Protein AF-A0A382G3J7-F1 (afdb_monomer_lite)

Radius of gyration: 23.59 Å; chains: 1; bounding box: 45×47×60 Å

InterPro domains:
  IPR030802 ABC transporter permease MalE [PF02405] (43-108)
  IPR030802 ABC transporter permease MalE [PTHR30188] (13-108)

Structure (mmCIF, N/CA/C/O backbone):
data_AF-A0A382G3J7-F1
#
_entry.id   AF-A0A382G3J7-F1
#
loop_
_atom_site.group_PDB
_atom_site.id
_atom_site.type_symbol
_atom_site.label_atom_id
_atom_site.label_alt_id
_atom_site.label_comp_id
_atom_site.label_asym_id
_atom_site.label_entity_id
_atom_site.label_seq_id
_atom_site.pdbx_PDB_ins_code
_atom_site.Cartn_x
_atom_site.Cartn_y
_atom_site.Cartn_z
_atom_site.occupancy
_atom_site.B_iso_or_equiv
_atom_site.auth_seq_id
_atom_site.auth_comp_id
_atom_site.auth_asym_id
_atom_site.auth_atom_id
_atom_site.pdbx_PDB_model_num
ATOM 1 N N . MET A 1 1 ? -29.041 -37.865 0.113 1.00 56.72 1 MET A N 1
ATOM 2 C CA . MET A 1 1 ? -29.220 -37.157 -1.175 1.00 56.72 1 MET A CA 1
ATOM 3 C C . MET A 1 1 ? -29.685 -35.705 -1.005 1.00 56.72 1 MET A C 1
ATOM 5 O O . MET A 1 1 ? -29.016 -34.830 -1.528 1.00 56.72 1 MET A O 1
ATOM 9 N N . LEU A 1 2 ? -30.725 -35.410 -0.206 1.00 63.09 2 LEU A N 1
ATOM 10 C CA . LEU A 1 2 ? -31.238 -34.037 0.017 1.00 63.09 2 LEU A CA 1
ATOM 11 C C . LEU A 1 2 ? -30.227 -33.025 0.609 1.00 63.09 2 LEU A C 1
ATOM 13 O O . LEU A 1 2 ? -30.251 -31.859 0.236 1.00 63.09 2 LEU A O 1
ATOM 17 N N . ARG A 1 3 ? -29.288 -33.452 1.470 1.00 61.84 3 ARG A N 1
ATOM 18 C CA . ARG A 1 3 ? -28.243 -32.562 2.028 1.00 61.84 3 ARG A CA 1
ATOM 19 C C . ARG A 1 3 ? -27.275 -31.989 0.983 1.00 61.84 3 ARG A C 1
ATOM 21 O O . ARG A 1 3 ? -26.730 -30.920 1.217 1.00 61.84 3 ARG A O 1
ATOM 28 N N . LEU A 1 4 ? -27.070 -32.679 -0.142 1.00 69.06 4 LEU A N 1
ATOM 29 C CA . LEU A 1 4 ? -26.159 -32.227 -1.200 1.00 69.06 4 LEU A CA 1
ATOM 30 C C . LEU A 1 4 ? -26.785 -31.104 -2.045 1.00 69.06 4 LEU A C 1
ATOM 32 O O . LEU A 1 4 ? -26.078 -30.229 -2.526 1.00 69.06 4 LEU A O 1
ATOM 36 N N . ILE A 1 5 ? -28.118 -31.103 -2.165 1.00 77.50 5 ILE A N 1
ATOM 37 C CA . ILE A 1 5 ? -28.893 -30.099 -2.910 1.00 77.50 5 ILE A CA 1
ATOM 38 C C . ILE A 1 5 ? -29.009 -28.779 -2.134 1.00 77.50 5 ILE A C 1
ATOM 40 O O . ILE A 1 5 ? -28.913 -27.712 -2.729 1.00 77.50 5 ILE A O 1
ATOM 44 N N . PHE A 1 6 ? -29.169 -28.834 -0.806 1.00 79.62 6 PHE A N 1
ATOM 45 C CA . PHE A 1 6 ? -29.288 -27.630 0.034 1.00 79.62 6 PHE A CA 1
ATOM 46 C C . PHE A 1 6 ? -27.945 -27.071 0.534 1.00 79.62 6 PHE A C 1
ATOM 48 O O . PHE A 1 6 ? -27.910 -26.003 1.143 1.00 79.62 6 PHE A O 1
ATOM 55 N N . TYR A 1 7 ? -26.830 -27.755 0.259 1.00 81.62 7 TYR A N 1
ATOM 56 C CA . TYR A 1 7 ? -25.485 -27.306 0.625 1.00 81.62 7 TYR A CA 1
ATOM 57 C C . TYR A 1 7 ? -25.128 -25.890 0.121 1.00 81.62 7 TYR A C 1
ATOM 59 O O . TYR A 1 7 ? -24.737 -25.073 0.956 1.00 81.62 7 TYR A O 1
ATOM 67 N N . PRO A 1 8 ? -25.310 -25.528 -1.171 1.00 85.19 8 PRO A N 1
ATOM 68 C CA . PRO A 1 8 ? -24.997 -24.174 -1.642 1.00 85.19 8 PRO A CA 1
ATOM 69 C C . PRO A 1 8 ? -25.858 -23.100 -0.964 1.00 85.19 8 PRO A C 1
ATOM 71 O O . PRO A 1 8 ? -25.392 -21.989 -0.729 1.00 85.19 8 PRO A O 1
ATOM 74 N N . PHE A 1 9 ? -27.094 -23.444 -0.592 1.00 86.50 9 PHE A N 1
ATOM 75 C CA . PHE A 1 9 ? -28.012 -22.524 0.073 1.00 86.50 9 PHE A CA 1
ATOM 76 C C . PHE A 1 9 ? -27.562 -22.210 1.506 1.00 86.50 9 PHE A C 1
ATOM 78 O O . PHE A 1 9 ? -27.556 -21.054 1.919 1.00 86.50 9 PHE A O 1
ATOM 85 N N . ASN A 1 10 ? -27.098 -23.221 2.245 1.00 87.44 10 ASN A N 1
ATOM 86 C CA . ASN A 1 10 ? -26.564 -23.023 3.593 1.00 87.44 10 ASN A CA 1
ATOM 87 C C . ASN A 1 10 ? -25.230 -22.262 3.589 1.00 87.44 10 ASN A C 1
ATOM 89 O O . ASN A 1 10 ? -24.986 -21.467 4.492 1.00 87.44 10 ASN A O 1
ATOM 93 N N . VAL A 1 11 ? -24.388 -22.463 2.569 1.00 89.69 11 VAL A N 1
ATOM 94 C CA . VAL A 1 11 ? -23.153 -21.680 2.388 1.00 89.69 11 VAL A CA 1
ATOM 95 C C . VAL A 1 11 ? -23.477 -20.209 2.122 1.00 89.69 11 VAL A C 1
ATOM 97 O O . VAL A 1 11 ? -22.853 -19.333 2.716 1.00 89.69 11 VAL A O 1
ATOM 100 N N . LEU A 1 12 ? -24.487 -19.929 1.292 1.00 91.94 12 LEU A N 1
ATOM 101 C CA . LEU A 1 12 ? -24.941 -18.565 1.018 1.00 91.94 12 LEU A CA 1
ATOM 102 C C . LEU A 1 12 ? -25.459 -17.873 2.287 1.00 91.94 12 LEU A C 1
ATOM 104 O O . LEU A 1 12 ? -25.065 -16.747 2.578 1.00 91.94 12 LEU A O 1
ATOM 108 N N . ILE A 1 13 ? -26.309 -18.556 3.059 1.00 92.50 13 ILE A N 1
ATOM 109 C CA . ILE A 1 13 ? -26.842 -18.023 4.321 1.00 92.50 13 ILE A CA 1
ATOM 110 C C . ILE A 1 13 ? -25.702 -17.768 5.315 1.00 92.50 13 ILE A C 1
ATOM 112 O O . ILE A 1 13 ? -25.641 -16.690 5.899 1.00 92.50 13 ILE A O 1
ATOM 116 N N . GLY A 1 14 ? -24.758 -18.704 5.453 1.00 92.88 14 GLY A N 1
ATOM 117 C CA . GLY A 1 14 ? -23.595 -18.531 6.327 1.00 92.88 14 GLY A CA 1
ATOM 118 C C . GLY A 1 14 ? -22.684 -17.372 5.907 1.00 92.88 14 GLY A C 1
ATOM 119 O O . GLY A 1 14 ? -22.171 -16.654 6.766 1.00 92.88 14 GLY A O 1
ATOM 120 N N . ALA A 1 15 ? -22.514 -17.139 4.602 1.00 92.62 15 ALA A N 1
ATOM 121 C CA . ALA A 1 15 ? -21.772 -15.989 4.088 1.00 92.62 15 ALA A CA 1
ATOM 122 C C . ALA A 1 15 ? -22.479 -14.665 4.423 1.00 92.62 15 ALA A C 1
ATOM 124 O O . ALA A 1 15 ? -21.838 -13.741 4.923 1.00 92.62 15 ALA A O 1
ATOM 125 N N . LEU A 1 16 ? -23.800 -14.589 4.220 1.00 95.06 16 LEU A N 1
ATOM 126 C CA . LEU A 1 16 ? -24.605 -13.416 4.578 1.00 95.06 16 LEU A CA 1
ATOM 127 C C . LEU A 1 16 ? -24.581 -13.139 6.086 1.00 95.06 16 LEU A C 1
ATOM 129 O O . LEU A 1 16 ? -24.438 -11.991 6.498 1.00 95.06 16 LEU A O 1
ATOM 133 N N . GLU A 1 17 ? -24.650 -14.179 6.914 1.00 95.88 17 GLU A N 1
ATOM 134 C CA . GLU A 1 17 ? -24.530 -14.063 8.369 1.00 95.88 17 GLU A CA 1
ATOM 135 C C . GLU A 1 17 ? -23.131 -13.579 8.791 1.00 95.88 17 GLU A C 1
ATOM 137 O O . GLU A 1 17 ? -22.994 -12.755 9.695 1.00 95.88 17 GLU A O 1
ATOM 142 N N . GLY A 1 18 ? -22.079 -14.043 8.108 1.00 94.44 18 GLY A N 1
ATOM 143 C CA . GLY A 1 18 ? -20.712 -13.555 8.294 1.00 94.44 18 GLY A CA 1
ATOM 144 C C . GLY A 1 18 ? -20.576 -12.061 8.000 1.00 94.44 18 GLY A C 1
ATOM 145 O O . GLY A 1 18 ? -20.012 -11.328 8.813 1.00 94.44 18 GLY A O 1
ATOM 146 N N . VAL A 1 19 ? -21.148 -11.601 6.885 1.00 96.19 19 VAL A N 1
ATOM 147 C CA . VAL A 1 19 ? -21.192 -10.173 6.535 1.00 96.19 19 VAL A CA 1
ATOM 148 C C . VAL A 1 19 ? -21.995 -9.384 7.572 1.00 96.19 19 VAL A C 1
ATOM 150 O O . VAL A 1 19 ? -21.538 -8.333 8.013 1.00 96.19 19 VAL A O 1
ATOM 153 N N . GLY A 1 20 ? -23.139 -9.907 8.025 1.00 96.00 20 GLY A N 1
ATOM 154 C CA . GLY A 1 20 ? -23.954 -9.284 9.072 1.00 96.00 20 GLY A CA 1
ATOM 155 C C . GLY A 1 20 ? -23.171 -9.045 10.365 1.00 96.00 20 GLY A C 1
ATOM 156 O O . GLY A 1 20 ? -23.120 -7.917 10.854 1.00 96.00 20 GLY A O 1
ATOM 157 N N . ARG A 1 21 ? -22.462 -10.066 10.863 1.00 95.44 21 ARG A N 1
ATOM 158 C CA . ARG A 1 21 ? -21.594 -9.939 12.049 1.00 95.44 21 ARG A CA 1
ATOM 159 C C . ARG A 1 21 ? -20.467 -8.925 11.863 1.00 95.44 21 ARG A C 1
ATOM 161 O O . ARG A 1 21 ? -20.137 -8.198 12.796 1.00 95.44 21 ARG A O 1
ATOM 168 N N . TYR A 1 22 ? -19.867 -8.867 10.675 1.00 95.00 22 TYR A N 1
ATOM 169 C CA . TYR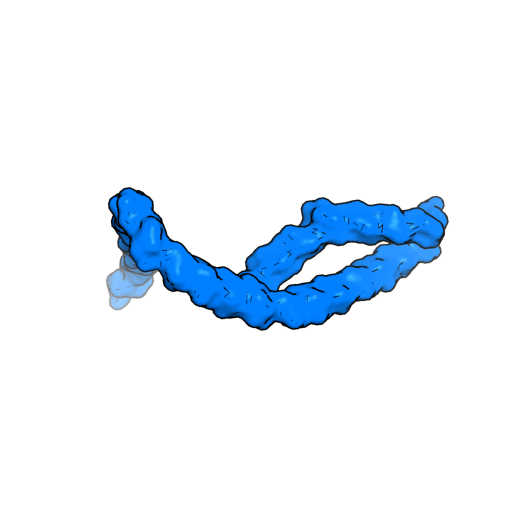 A 1 22 ? -18.831 -7.877 10.373 1.00 95.00 22 TYR A CA 1
ATOM 170 C C . TYR A 1 22 ? -19.385 -6.446 10.423 1.00 95.00 22 TYR A C 1
ATOM 172 O O . TYR A 1 22 ? -18.767 -5.557 11.010 1.00 95.00 22 TYR A O 1
ATOM 180 N N . VAL A 1 23 ? -20.577 -6.228 9.864 1.00 95.50 23 VAL A N 1
ATOM 181 C CA . VAL A 1 23 ? -21.258 -4.929 9.903 1.00 95.50 23 VAL A CA 1
ATOM 182 C C . VAL A 1 23 ? -21.585 -4.530 11.347 1.00 95.50 23 VAL A C 1
ATOM 184 O O . VAL A 1 23 ? -21.308 -3.396 11.737 1.00 95.50 23 VAL A O 1
ATOM 187 N N . GLU A 1 24 ? -22.088 -5.452 12.173 1.00 95.81 24 GLU A N 1
ATOM 188 C CA . GLU A 1 24 ? -22.329 -5.203 13.604 1.00 95.81 24 GLU A CA 1
ATOM 189 C C . GLU A 1 24 ? -21.050 -4.819 14.363 1.00 95.81 24 GLU A C 1
ATOM 191 O O . GLU A 1 24 ? -21.063 -3.886 15.176 1.00 95.81 24 GLU A O 1
ATOM 196 N N . LEU A 1 25 ? -19.932 -5.495 14.075 1.00 95.25 25 LEU A N 1
ATOM 197 C CA . LEU A 1 25 ? -18.627 -5.166 14.647 1.00 95.25 25 LEU A CA 1
ATOM 198 C C . LEU A 1 25 ? -18.191 -3.751 14.246 1.00 95.25 25 LEU A C 1
ATOM 200 O O . LEU A 1 25 ? -17.795 -2.969 15.111 1.00 95.25 25 LEU A O 1
ATOM 204 N N . MET A 1 26 ? -18.311 -3.395 12.964 1.00 93.56 26 MET A N 1
ATOM 205 C CA . MET A 1 26 ? -17.979 -2.056 12.471 1.00 93.56 26 MET A CA 1
ATOM 206 C C . MET A 1 26 ? -18.818 -0.974 13.157 1.00 93.56 26 MET A C 1
ATOM 208 O O . MET A 1 26 ? -18.258 -0.016 13.691 1.00 93.56 26 MET A O 1
ATOM 212 N N . PHE A 1 27 ? -20.143 -1.141 13.242 1.00 92.81 27 PHE A N 1
ATOM 213 C CA . PHE A 1 27 ? -21.013 -0.200 13.962 1.00 92.81 27 PHE A CA 1
ATOM 214 C C . PHE A 1 27 ? -20.637 -0.068 15.444 1.00 92.81 27 PHE A C 1
ATOM 216 O O . PHE A 1 27 ? -20.629 1.038 15.993 1.00 92.81 27 PHE A O 1
ATOM 223 N N . SER A 1 28 ? -20.280 -1.179 16.087 1.00 90.50 28 SER A N 1
ATOM 224 C CA . SER A 1 28 ? -19.840 -1.185 17.484 1.00 90.50 28 SER A CA 1
ATOM 225 C C . SER A 1 28 ? -18.521 -0.429 17.677 1.00 90.50 28 SER A C 1
ATOM 227 O O . SER A 1 28 ? -18.379 0.305 18.657 1.00 90.50 28 SER A O 1
ATOM 229 N N . MET A 1 29 ? -17.583 -0.531 16.727 1.00 88.81 29 MET A N 1
ATOM 230 C CA . MET A 1 29 ? -16.329 0.230 16.747 1.00 88.81 29 MET A CA 1
ATOM 231 C C . MET A 1 29 ? -16.571 1.740 16.651 1.00 88.81 29 MET A C 1
ATOM 233 O O . MET A 1 29 ? -16.013 2.493 17.452 1.00 88.81 29 MET A O 1
ATOM 237 N N . PHE A 1 30 ? -17.453 2.195 15.752 1.00 85.94 30 PHE A N 1
ATOM 238 C CA . PHE A 1 30 ? -17.779 3.624 15.622 1.00 85.94 30 PHE A CA 1
ATOM 239 C C . PHE A 1 30 ? -18.387 4.217 16.900 1.00 85.94 30 PHE A C 1
ATOM 241 O O . PHE A 1 30 ? -18.111 5.367 17.240 1.00 85.94 30 PHE A O 1
ATOM 248 N N . ARG A 1 31 ? -19.147 3.433 17.675 1.00 81.56 31 ARG A N 1
ATOM 249 C CA . ARG A 1 31 ? -19.704 3.881 18.964 1.00 81.56 31 ARG A CA 1
ATOM 250 C C . ARG A 1 31 ? -18.624 4.180 20.017 1.00 81.56 31 ARG A C 1
ATOM 252 O O . ARG A 1 31 ? -18.858 4.992 20.909 1.00 81.56 31 ARG A O 1
ATOM 259 N N . SER A 1 32 ? -17.440 3.572 19.909 1.00 77.25 32 SER A N 1
ATOM 260 C CA . SER A 1 32 ? -16.317 3.770 20.843 1.00 77.25 32 SER A CA 1
ATOM 261 C C . SER A 1 32 ? -15.532 5.076 20.609 1.00 77.25 32 SER A C 1
ATOM 263 O O . SER A 1 32 ? -14.716 5.480 21.448 1.00 77.25 32 SER A O 1
ATOM 265 N N . PHE A 1 33 ? -15.810 5.793 19.512 1.00 74.19 33 PHE A N 1
ATOM 266 C CA . PHE A 1 33 ? -15.075 6.993 19.086 1.00 74.19 33 PHE A CA 1
ATOM 267 C C . PHE A 1 33 ? -14.992 8.094 20.160 1.00 74.19 33 PHE A C 1
ATOM 269 O O . PHE A 1 33 ? -13.965 8.758 20.291 1.00 74.19 33 PHE A O 1
ATOM 276 N N . PHE A 1 34 ? -16.014 8.237 21.014 1.00 75.94 34 PHE A N 1
ATOM 277 C CA . PHE A 1 34 ? -16.049 9.248 22.085 1.00 75.94 34 PHE A CA 1
ATOM 278 C C . PHE A 1 34 ? -14.937 9.079 23.143 1.00 75.94 34 PHE A C 1
ATOM 280 O O . PHE A 1 34 ? -14.695 9.967 23.957 1.00 75.94 34 PHE A O 1
ATOM 287 N N . SER A 1 35 ? -14.230 7.945 23.135 1.00 81.81 35 SER A N 1
ATOM 288 C CA . SER A 1 35 ? -13.141 7.636 24.063 1.00 81.81 35 SER A CA 1
ATOM 289 C C . SER A 1 35 ? -11.744 7.585 23.434 1.00 81.81 35 SER A C 1
ATOM 291 O O . SER A 1 35 ? -10.821 7.055 24.053 1.00 81.81 35 SER A O 1
ATOM 293 N N . TRP A 1 36 ? -11.567 8.198 22.256 1.00 77.31 36 TRP A N 1
ATOM 294 C CA . TRP A 1 36 ? -10.321 8.244 21.471 1.00 77.31 36 TRP A CA 1
ATOM 295 C C . TRP A 1 36 ? -9.048 8.512 22.290 1.00 77.31 36 TRP A C 1
ATOM 297 O O . TRP A 1 36 ? -8.038 7.841 22.096 1.00 77.31 36 TRP A O 1
ATOM 307 N N . HIS A 1 37 ? -9.096 9.441 23.251 1.00 81.94 37 HIS A N 1
ATOM 308 C CA . HIS A 1 37 ? -7.941 9.803 24.086 1.00 81.94 37 HIS A CA 1
ATOM 309 C C . HIS A 1 37 ? -7.319 8.609 24.830 1.00 81.94 37 HIS A C 1
ATOM 311 O O . HIS A 1 37 ? -6.113 8.593 25.053 1.00 81.94 37 HIS A O 1
ATOM 317 N N . ARG A 1 38 ? -8.115 7.588 25.181 1.00 83.19 38 ARG A N 1
ATOM 318 C CA . ARG A 1 38 ? -7.620 6.366 25.840 1.00 83.19 38 ARG A CA 1
ATOM 319 C C . ARG A 1 38 ? -6.909 5.413 24.878 1.00 83.19 38 ARG A C 1
ATOM 321 O O . ARG A 1 38 ? -6.075 4.629 25.313 1.00 83.19 38 ARG A O 1
ATOM 328 N N . TYR A 1 39 ? -7.217 5.491 23.586 1.00 85.44 39 TYR A N 1
ATOM 329 C CA . TYR A 1 39 ? -6.672 4.612 22.550 1.00 85.44 39 TYR A CA 1
ATOM 330 C C . TYR A 1 39 ? -5.491 5.221 21.795 1.00 85.44 39 TYR A C 1
ATOM 332 O O . TYR A 1 39 ? -4.874 4.531 20.994 1.00 85.44 39 TYR A O 1
ATOM 340 N N . PHE A 1 40 ? -5.138 6.481 22.052 1.00 86.06 40 PHE A N 1
ATOM 341 C CA . PHE A 1 40 ? -4.079 7.162 21.306 1.00 86.06 40 PHE A CA 1
ATOM 342 C C . PHE A 1 40 ? -2.711 6.473 21.437 1.00 86.06 40 PHE A C 1
ATOM 344 O O . PHE A 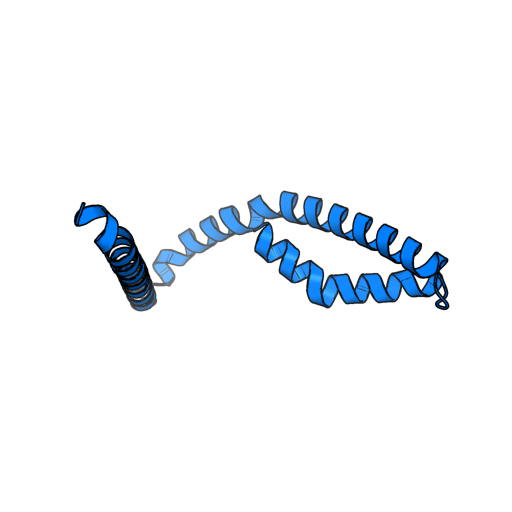1 40 ? -2.019 6.297 20.440 1.00 86.06 40 PHE A O 1
ATOM 351 N N . SER A 1 41 ? -2.353 6.009 22.642 1.00 90.31 41 SER A N 1
ATOM 352 C CA . SER A 1 41 ? -1.116 5.237 22.850 1.00 90.31 41 SER A CA 1
ATOM 353 C C . SER A 1 41 ? -1.124 3.941 22.034 1.00 90.31 41 SER A C 1
ATOM 355 O O . SER A 1 41 ? -0.168 3.652 21.326 1.00 90.31 41 SER A O 1
ATOM 357 N N . LEU A 1 42 ? -2.242 3.210 22.068 1.00 91.50 42 LEU A N 1
ATOM 358 C CA . LEU A 1 42 ? -2.423 1.970 21.308 1.00 91.50 42 LEU A CA 1
ATOM 359 C C . LEU A 1 42 ? -2.385 2.219 19.796 1.00 91.50 42 LEU A C 1
ATOM 361 O O . LEU A 1 42 ? -1.860 1.399 19.052 1.00 91.50 42 LEU A O 1
ATOM 365 N N . MET A 1 43 ? -2.924 3.347 19.331 1.00 91.25 43 MET A N 1
ATOM 366 C CA . MET A 1 43 ? -2.883 3.732 17.923 1.00 91.25 43 MET A CA 1
ATOM 367 C C . MET A 1 43 ? -1.441 3.925 17.447 1.00 91.25 43 MET A C 1
ATOM 369 O O . MET A 1 43 ? -1.099 3.422 16.383 1.00 91.25 43 MET A O 1
ATOM 373 N N . ILE A 1 44 ? -0.589 4.598 18.229 1.00 93.81 44 ILE A N 1
ATOM 374 C CA . ILE A 1 44 ? 0.830 4.784 17.883 1.00 93.81 44 ILE A CA 1
ATOM 375 C C . ILE A 1 44 ? 1.549 3.434 17.791 1.00 93.81 44 ILE A C 1
ATOM 377 O O . ILE A 1 44 ? 2.258 3.193 16.813 1.00 93.81 44 ILE A O 1
ATOM 381 N N . ASP A 1 45 ? 1.316 2.536 18.749 1.00 94.62 45 ASP A N 1
ATOM 382 C CA . ASP A 1 45 ? 1.909 1.195 18.726 1.00 94.62 45 ASP A CA 1
ATOM 383 C C . ASP A 1 45 ? 1.470 0.416 17.474 1.00 94.62 45 ASP A C 1
ATOM 385 O O . ASP A 1 45 ? 2.295 -0.183 16.782 1.00 94.62 45 ASP A O 1
ATOM 389 N N . GLN A 1 46 ? 0.183 0.476 17.113 1.00 94.06 46 GLN A N 1
ATOM 390 C CA . GLN A 1 46 ? -0.329 -0.170 15.899 1.00 94.06 46 GLN A CA 1
ATOM 391 C C . GLN A 1 46 ? 0.205 0.475 14.612 1.00 94.06 46 GLN A C 1
ATOM 393 O O . GLN A 1 46 ? 0.521 -0.237 13.661 1.00 94.06 46 GLN A O 1
ATOM 398 N N . MET A 1 47 ? 0.378 1.799 14.574 1.00 93.88 47 MET A N 1
ATOM 399 C CA . MET A 1 47 ? 1.007 2.489 13.441 1.00 93.88 47 MET A CA 1
ATOM 400 C C . MET A 1 47 ? 2.468 2.068 13.257 1.00 93.88 47 MET A C 1
ATOM 402 O O . MET A 1 47 ? 2.925 1.924 12.123 1.00 93.88 47 MET A O 1
ATOM 406 N N . TYR A 1 48 ? 3.201 1.831 14.346 1.00 95.62 48 TYR A N 1
ATOM 407 C CA . TYR A 1 48 ? 4.555 1.291 14.271 1.00 95.62 48 TYR A CA 1
ATOM 408 C C . TYR A 1 48 ? 4.552 -0.146 13.732 1.00 95.62 48 TYR A C 1
ATOM 410 O O . TYR A 1 48 ? 5.275 -0.453 12.784 1.00 95.62 48 TYR A O 1
ATOM 418 N N . HIS A 1 49 ? 3.698 -1.009 14.285 1.00 94.62 49 HIS A N 1
ATOM 419 C CA . HIS A 1 49 ? 3.643 -2.417 13.901 1.00 94.62 49 HIS A CA 1
ATOM 420 C C . HIS A 1 49 ? 3.163 -2.654 12.466 1.00 94.62 49 HIS A C 1
ATOM 422 O O . HIS A 1 49 ? 3.729 -3.499 11.782 1.00 94.62 49 HIS A O 1
ATOM 428 N N . ILE A 1 50 ? 2.147 -1.927 12.001 1.00 92.81 50 ILE A N 1
ATOM 429 C CA . ILE A 1 50 ? 1.567 -2.118 10.662 1.00 92.81 50 ILE 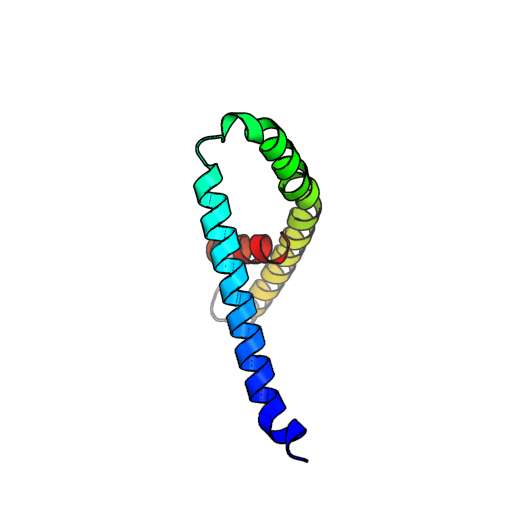A CA 1
ATOM 430 C C . ILE A 1 50 ? 2.279 -1.236 9.632 1.00 92.81 50 ILE A C 1
ATOM 432 O O . ILE A 1 50 ? 2.556 -1.672 8.520 1.00 92.81 50 ILE A O 1
ATOM 436 N N . GLY A 1 51 ? 2.601 0.007 9.993 1.00 91.19 51 GLY A N 1
ATOM 437 C CA . GLY A 1 51 ? 3.212 0.970 9.082 1.00 91.19 51 GLY A CA 1
ATOM 438 C C . GLY A 1 51 ? 4.720 0.785 8.970 1.00 91.19 51 GLY A C 1
ATOM 439 O O . GLY A 1 51 ? 5.235 0.446 7.907 1.00 91.19 51 GLY A O 1
ATOM 440 N N . VAL A 1 52 ? 5.441 1.009 10.071 1.00 94.75 52 VAL A N 1
ATOM 441 C CA . VAL A 1 52 ? 6.912 1.116 10.055 1.00 94.75 52 VAL A CA 1
ATOM 442 C C . VAL A 1 52 ? 7.579 -0.219 9.745 1.00 94.75 52 VAL A C 1
ATOM 444 O O . VAL A 1 52 ? 8.502 -0.260 8.932 1.00 94.75 52 VAL A O 1
ATOM 447 N N . LEU A 1 53 ? 7.101 -1.316 10.338 1.00 95.12 53 LEU A N 1
ATOM 448 C CA . LEU A 1 53 ? 7.667 -2.644 10.075 1.00 95.12 53 LEU A CA 1
ATOM 449 C C . LEU A 1 53 ? 7.468 -3.104 8.619 1.00 95.12 53 LEU A C 1
ATOM 451 O O . LEU A 1 53 ? 8.251 -3.922 8.140 1.00 95.12 53 LEU A O 1
ATOM 455 N N . SER A 1 54 ? 6.487 -2.547 7.903 1.00 94.31 54 SER A N 1
ATOM 456 C CA . SER A 1 54 ? 6.192 -2.885 6.502 1.00 94.31 54 SER A CA 1
ATOM 457 C C . SER A 1 54 ? 7.040 -2.103 5.490 1.00 94.31 54 SER A C 1
ATOM 459 O O . SER A 1 54 ? 7.195 -2.548 4.351 1.00 94.31 54 SER A O 1
ATOM 461 N N . ILE A 1 55 ? 7.652 -0.975 5.887 1.00 94.38 55 ILE A N 1
ATOM 462 C CA . ILE A 1 55 ? 8.452 -0.107 4.995 1.00 94.38 55 ILE A CA 1
ATOM 463 C C . ILE A 1 55 ? 9.529 -0.880 4.212 1.00 94.38 55 ILE A C 1
ATOM 465 O O . ILE A 1 55 ? 9.602 -0.695 2.995 1.00 94.38 55 ILE A O 1
ATOM 469 N N . PRO A 1 56 ? 10.354 -1.755 4.826 1.00 94.19 56 PRO A N 1
ATOM 470 C CA . PRO A 1 56 ? 11.418 -2.447 4.098 1.00 94.19 56 PRO A CA 1
ATOM 471 C C . PRO A 1 56 ? 10.891 -3.311 2.948 1.00 94.19 56 PRO A C 1
ATOM 473 O O . PRO A 1 56 ? 11.495 -3.351 1.876 1.00 94.19 56 PRO A O 1
ATOM 476 N N . ILE A 1 57 ? 9.749 -3.973 3.152 1.00 94.62 57 ILE A N 1
ATOM 477 C CA . ILE A 1 57 ? 9.134 -4.854 2.153 1.00 94.62 57 ILE A CA 1
ATOM 478 C C . ILE A 1 57 ? 8.529 -4.017 1.023 1.00 94.62 57 ILE A C 1
ATOM 480 O O . ILE A 1 57 ? 8.745 -4.327 -0.150 1.00 94.62 57 ILE A O 1
ATOM 484 N N . VAL A 1 58 ? 7.830 -2.926 1.348 1.00 93.88 58 VAL A N 1
ATOM 485 C CA . VAL A 1 58 ? 7.246 -2.017 0.346 1.00 93.88 58 VAL A CA 1
ATOM 486 C C . VAL A 1 58 ? 8.335 -1.380 -0.518 1.00 93.88 58 VAL A C 1
ATOM 488 O O . VAL A 1 58 ? 8.216 -1.355 -1.742 1.00 93.88 58 VAL A O 1
ATOM 491 N N . VAL A 1 59 ? 9.438 -0.923 0.080 1.00 93.50 59 VAL A N 1
ATOM 492 C CA . VAL A 1 59 ? 10.573 -0.350 -0.665 1.00 93.50 59 VAL A CA 1
ATOM 493 C C . VAL A 1 59 ? 11.198 -1.389 -1.591 1.00 93.50 59 VAL A C 1
ATOM 495 O O . VAL A 1 59 ? 11.410 -1.111 -2.768 1.00 93.50 59 VAL A O 1
ATOM 498 N N . LEU A 1 60 ? 11.461 -2.597 -1.090 1.00 95.25 60 LEU A N 1
ATOM 499 C CA . LEU A 1 60 ? 12.084 -3.653 -1.884 1.00 95.25 60 LEU A CA 1
ATOM 500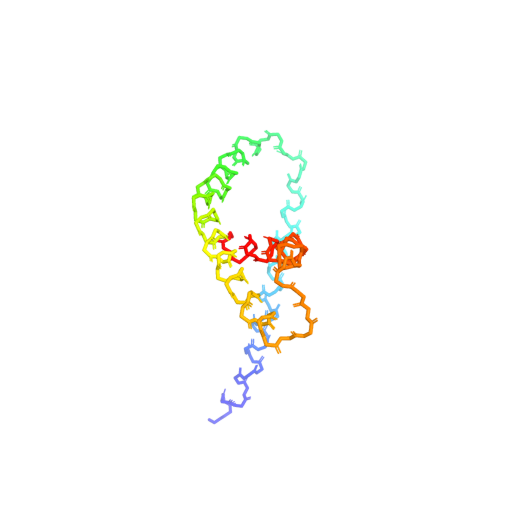 C C . LEU A 1 60 ? 11.200 -4.061 -3.076 1.00 95.25 60 LEU A C 1
ATOM 502 O O . LEU A 1 60 ? 11.666 -4.119 -4.213 1.00 95.25 60 LEU A O 1
ATOM 506 N N . THR A 1 61 ? 9.916 -4.313 -2.828 1.00 93.75 61 THR A N 1
ATOM 507 C CA . THR A 1 61 ? 8.962 -4.765 -3.853 1.00 93.75 61 THR A CA 1
ATOM 508 C C . THR A 1 61 ? 8.674 -3.693 -4.904 1.00 93.75 61 THR A C 1
ATOM 510 O O . THR A 1 61 ? 8.680 -3.997 -6.098 1.00 93.75 61 THR A O 1
ATOM 513 N N . SER A 1 62 ? 8.479 -2.435 -4.497 1.00 92.38 62 SER A N 1
ATOM 514 C CA . SER A 1 62 ? 8.247 -1.319 -5.425 1.00 92.38 62 SER A CA 1
ATOM 515 C C . SER A 1 62 ? 9.470 -1.014 -6.291 1.00 92.38 62 SER A C 1
ATOM 517 O O . SER A 1 62 ? 9.323 -0.766 -7.487 1.00 92.38 62 SER A O 1
ATOM 519 N N . LEU A 1 63 ? 10.679 -1.117 -5.733 1.00 93.62 63 LEU A N 1
ATOM 520 C CA . LEU A 1 63 ? 11.933 -0.924 -6.459 1.00 93.62 63 LEU A CA 1
ATOM 521 C C . LEU A 1 63 ? 12.124 -1.976 -7.563 1.00 93.62 63 LEU A C 1
ATOM 523 O O . LEU A 1 63 ? 12.415 -1.622 -8.708 1.00 93.62 63 LEU A O 1
ATOM 527 N N . PHE A 1 64 ? 11.907 -3.258 -7.260 1.00 94.12 64 PHE A N 1
ATOM 528 C CA . PHE A 1 64 ? 11.968 -4.311 -8.279 1.00 94.12 64 PHE A CA 1
ATOM 529 C C . PHE A 1 64 ? 10.846 -4.189 -9.314 1.00 94.12 64 PHE A C 1
ATOM 531 O O . PHE A 1 64 ? 11.109 -4.330 -10.507 1.00 94.12 64 PHE A O 1
ATOM 538 N N . SER A 1 65 ? 9.622 -3.866 -8.890 1.00 92.38 65 SER A N 1
ATOM 539 C CA . SER A 1 65 ? 8.493 -3.652 -9.803 1.00 92.38 65 SER A CA 1
ATOM 540 C C . SER A 1 65 ? 8.759 -2.498 -10.783 1.00 92.38 65 SER A C 1
ATOM 542 O O . SER A 1 65 ? 8.574 -2.644 -11.995 1.00 92.38 65 SER A O 1
ATOM 544 N N . GLY A 1 66 ? 9.304 -1.380 -10.293 1.00 92.12 66 GLY A N 1
ATOM 545 C CA . GLY A 1 66 ? 9.712 -0.244 -11.121 1.00 92.12 66 GLY A CA 1
ATOM 546 C C . GLY A 1 66 ? 10.823 -0.591 -12.117 1.00 92.12 66 GLY A C 1
ATOM 547 O O . GLY A 1 66 ? 10.741 -0.208 -13.286 1.00 92.12 66 GLY A O 1
ATOM 548 N N . MET A 1 67 ? 11.830 -1.368 -11.701 1.00 93.31 67 MET A N 1
ATOM 549 C CA . MET A 1 67 ? 12.880 -1.859 -12.605 1.00 93.31 67 MET A CA 1
ATOM 550 C C . MET A 1 67 ? 12.320 -2.739 -13.726 1.00 93.31 67 MET A C 1
ATOM 552 O O . MET A 1 67 ? 12.633 -2.510 -14.894 1.00 93.31 67 MET A O 1
ATOM 556 N N . VAL A 1 68 ? 11.467 -3.710 -13.390 1.00 93.69 68 VAL A N 1
ATOM 557 C CA . VAL A 1 68 ? 10.847 -4.608 -14.378 1.00 93.69 68 VAL A CA 1
ATOM 558 C C . VAL A 1 68 ? 9.997 -3.814 -15.369 1.00 93.69 68 VAL A C 1
ATOM 560 O O . VAL A 1 68 ? 10.138 -3.997 -16.576 1.00 93.69 68 VAL A O 1
ATOM 563 N N . THR A 1 69 ? 9.192 -2.873 -14.874 1.00 91.50 69 THR A N 1
ATOM 564 C CA . THR A 1 69 ? 8.348 -2.006 -15.711 1.00 91.50 69 THR A CA 1
ATOM 565 C C . THR A 1 69 ? 9.186 -1.136 -16.650 1.00 91.50 69 THR A C 1
ATOM 567 O O . THR A 1 69 ? 8.836 -0.968 -17.815 1.00 91.50 69 THR A O 1
ATOM 570 N N . SER A 1 70 ? 10.330 -0.626 -16.184 1.00 90.81 70 SER A N 1
ATOM 571 C CA . SER A 1 70 ? 11.224 0.208 -17.001 1.00 90.81 70 SER A CA 1
ATOM 572 C C . SER A 1 70 ? 11.842 -0.573 -18.160 1.00 90.81 70 SER A C 1
ATOM 574 O O . SER A 1 70 ? 11.850 -0.103 -19.297 1.00 90.81 70 SER A O 1
ATOM 576 N N . VAL A 1 71 ? 12.328 -1.786 -17.883 1.00 91.75 71 VAL A N 1
ATOM 577 C CA . VAL A 1 71 ? 12.885 -2.681 -18.907 1.00 91.75 71 VAL A CA 1
ATOM 578 C C . VAL A 1 71 ? 11.798 -3.104 -19.894 1.00 91.75 71 VAL A C 1
ATOM 580 O O . VAL A 1 71 ? 12.016 -3.084 -21.104 1.00 91.75 71 VAL A O 1
ATOM 583 N N . GLN A 1 72 ? 10.604 -3.433 -19.397 1.00 90.62 72 GLN A N 1
ATOM 584 C CA . GLN A 1 72 ? 9.475 -3.811 -20.239 1.00 90.62 72 GLN A CA 1
ATOM 585 C C . GLN A 1 72 ? 9.038 -2.667 -21.158 1.00 90.62 72 GLN A C 1
ATOM 587 O O . GLN A 1 72 ? 8.795 -2.902 -22.341 1.00 90.62 72 GLN A O 1
ATOM 592 N N . ALA A 1 73 ? 8.981 -1.437 -20.645 1.00 88.75 73 ALA A N 1
ATOM 593 C CA . ALA A 1 73 ? 8.682 -0.264 -21.450 1.00 88.75 73 ALA A CA 1
ATOM 594 C C . ALA A 1 73 ? 9.730 -0.088 -22.557 1.00 88.75 73 ALA A C 1
ATOM 596 O O . ALA A 1 73 ? 9.358 0.011 -23.723 1.00 88.75 73 ALA A O 1
ATOM 597 N N . ALA A 1 74 ? 11.025 -0.143 -22.230 1.00 87.69 74 ALA A N 1
ATOM 598 C CA . ALA A 1 74 ? 12.099 0.000 -23.216 1.00 87.69 74 ALA A CA 1
ATOM 599 C C . ALA A 1 74 ? 11.961 -0.977 -24.402 1.00 87.69 74 ALA A C 1
ATOM 601 O O . ALA A 1 74 ? 12.040 -0.551 -25.552 1.00 87.69 74 ALA A O 1
ATOM 602 N N . TYR A 1 75 ? 11.656 -2.254 -24.147 1.00 87.69 75 TYR A N 1
ATOM 603 C CA . TYR A 1 75 ? 11.442 -3.240 -25.216 1.00 87.69 75 TYR A CA 1
ATOM 604 C C . TYR A 1 75 ? 10.219 -2.950 -26.099 1.00 87.69 75 TYR A C 1
ATOM 606 O O . TYR A 1 75 ? 10.243 -3.222 -27.301 1.00 87.69 75 TYR A O 1
ATOM 614 N N . GLN A 1 76 ? 9.147 -2.389 -25.534 1.00 84.56 76 GLN A N 1
ATOM 615 C CA . GLN A 1 76 ? 7.965 -2.003 -26.314 1.00 84.56 76 GLN A CA 1
ATOM 616 C C . GLN A 1 76 ? 8.241 -0.801 -27.224 1.00 84.56 76 GLN A C 1
ATOM 618 O O . GLN A 1 76 ? 7.662 -0.697 -28.303 1.00 84.56 76 GLN A O 1
ATOM 623 N N . PHE A 1 77 ? 9.154 0.084 -26.822 1.00 82.81 77 PHE A N 1
ATOM 624 C CA . PHE A 1 77 ? 9.531 1.256 -27.608 1.00 82.81 77 PHE A CA 1
ATOM 625 C C . PHE A 1 77 ? 10.558 0.951 -28.705 1.00 82.81 77 PHE A C 1
ATOM 627 O O . PHE A 1 77 ? 10.449 1.525 -29.784 1.00 82.81 77 PHE A O 1
ATOM 634 N N . GLU A 1 78 ? 11.462 -0.018 -28.514 1.00 74.44 78 GLU A N 1
ATOM 635 C CA . GLU A 1 78 ? 12.407 -0.434 -29.569 1.00 74.44 78 GLU A CA 1
ATOM 636 C C . GLU A 1 78 ? 11.725 -0.976 -30.836 1.00 74.44 78 GLU A C 1
ATOM 638 O O . GLU A 1 78 ? 12.270 -0.857 -31.932 1.00 74.44 78 GLU A O 1
ATOM 643 N N . SER A 1 79 ? 10.533 -1.559 -30.702 1.00 68.12 79 SER A N 1
ATOM 644 C CA . SER A 1 79 ? 9.749 -2.090 -31.827 1.00 68.12 79 SER A CA 1
ATOM 645 C C . SER A 1 79 ? 8.698 -1.109 -32.370 1.00 68.12 79 SER A C 1
ATOM 647 O O . SER A 1 79 ? 8.031 -1.411 -33.363 1.00 68.12 79 SER A O 1
ATOM 649 N N . GLY A 1 80 ? 8.543 0.063 -31.743 1.00 65.50 80 GLY A N 1
ATOM 650 C CA . GLY A 1 80 ? 7.500 1.044 -32.041 1.00 65.50 80 GLY A CA 1
ATOM 651 C C . GLY A 1 80 ? 7.993 2.303 -32.764 1.00 65.50 80 GLY A C 1
ATOM 652 O O . GLY A 1 80 ? 9.182 2.566 -32.899 1.00 65.50 80 GLY A O 1
ATOM 653 N N . PHE A 1 81 ? 7.047 3.142 -33.199 1.00 67.44 81 PHE A N 1
ATOM 654 C CA . PHE A 1 81 ? 7.316 4.448 -33.828 1.00 67.44 81 PHE A CA 1
ATOM 655 C C . PHE A 1 81 ? 7.777 5.540 -32.841 1.00 67.44 81 PHE A C 1
ATOM 657 O O . PHE A 1 81 ? 8.027 6.675 -33.251 1.00 67.44 81 PHE A O 1
ATOM 664 N N . VAL A 1 82 ? 7.837 5.238 -31.541 1.00 73.50 82 VAL A N 1
ATOM 665 C CA . VAL A 1 82 ? 8.077 6.224 -30.482 1.00 73.50 82 VAL A CA 1
ATOM 666 C C . VAL A 1 82 ? 9.537 6.145 -30.014 1.00 73.50 82 VAL A C 1
ATOM 668 O O . VAL A 1 82 ? 10.012 5.059 -29.694 1.00 73.50 82 VAL A O 1
ATOM 671 N N . PRO A 1 83 ? 10.262 7.275 -29.939 1.00 77.25 83 PRO A N 1
ATOM 672 C CA . PRO A 1 83 ? 11.667 7.284 -29.539 1.00 77.25 83 PRO A CA 1
ATOM 673 C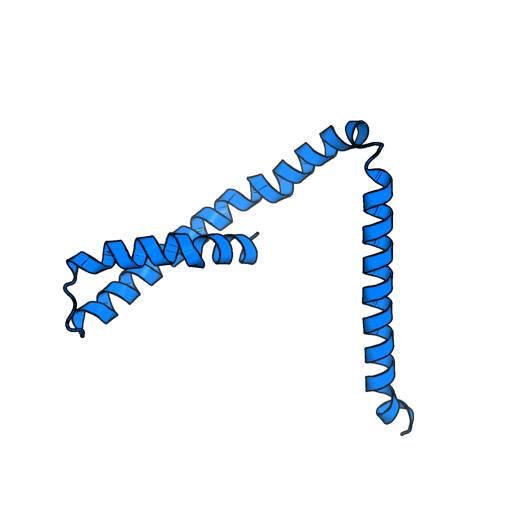 C . PRO A 1 83 ? 11.926 6.804 -28.100 1.00 77.25 83 PRO A C 1
ATOM 675 O O . PRO A 1 83 ? 11.222 7.194 -27.168 1.00 77.25 83 PRO A O 1
ATOM 678 N N . ASN A 1 84 ? 13.040 6.094 -27.888 1.00 76.25 84 ASN A N 1
ATOM 679 C CA . ASN A 1 84 ? 13.454 5.561 -26.577 1.00 76.25 84 ASN A CA 1
ATOM 680 C C . ASN A 1 84 ? 13.650 6.614 -25.467 1.00 76.25 84 ASN A C 1
ATOM 682 O O . ASN A 1 84 ? 13.604 6.280 -24.286 1.00 76.25 84 ASN A O 1
ATOM 686 N N . TRP A 1 85 ? 13.844 7.895 -25.796 1.00 80.12 85 TRP A N 1
ATOM 687 C CA . TRP A 1 85 ? 13.949 8.951 -24.779 1.00 80.12 85 TRP A CA 1
ATOM 688 C C . TRP A 1 85 ? 12.609 9.261 -24.088 1.00 80.12 85 TRP A C 1
ATOM 690 O O . TRP A 1 85 ? 12.603 9.871 -23.021 1.00 80.12 85 TRP A O 1
ATOM 700 N N . PHE A 1 86 ? 11.481 8.810 -24.647 1.00 84.19 86 PHE A N 1
ATOM 701 C CA . PHE A 1 86 ? 10.145 9.007 -24.075 1.00 84.19 86 PHE A CA 1
ATOM 702 C C . PHE A 1 86 ? 9.790 7.977 -22.982 1.00 84.19 86 PHE A C 1
ATOM 704 O O . PHE A 1 86 ? 8.854 8.183 -22.208 1.00 84.19 86 PHE A O 1
ATOM 711 N N . VAL A 1 87 ? 10.574 6.895 -22.872 1.00 85.31 87 VAL A N 1
ATOM 712 C CA . VAL A 1 87 ? 10.361 5.775 -21.935 1.00 85.31 87 VAL A CA 1
ATOM 713 C C . VAL A 1 87 ? 10.252 6.267 -20.490 1.00 85.31 87 VAL A C 1
ATOM 715 O O . VAL A 1 87 ? 9.333 5.882 -19.773 1.00 85.31 87 VAL A O 1
ATOM 718 N N . GLY A 1 88 ? 11.153 7.158 -20.064 1.00 85.62 88 GLY A N 1
ATOM 719 C CA . GLY A 1 88 ? 11.176 7.659 -18.686 1.00 85.62 88 GLY A CA 1
ATOM 720 C C . GLY A 1 88 ? 9.919 8.442 -18.300 1.00 85.62 88 GLY A C 1
ATOM 721 O O . GLY A 1 88 ? 9.458 8.327 -17.167 1.00 85.62 88 GLY A O 1
ATOM 722 N N . SER A 1 89 ? 9.332 9.186 -19.245 1.00 88.69 89 SER A N 1
ATOM 723 C CA . SER A 1 89 ? 8.104 9.952 -18.997 1.00 88.69 89 SER A CA 1
ATOM 724 C C . SER A 1 89 ? 6.913 9.023 -18.770 1.00 88.69 89 SER A C 1
ATOM 726 O O . SER A 1 89 ? 6.175 9.193 -17.806 1.00 88.69 89 SER A O 1
ATOM 728 N N . ILE A 1 90 ? 6.766 8.004 -19.620 1.00 89.00 90 ILE A N 1
ATOM 729 C CA . ILE A 1 90 ? 5.647 7.055 -19.550 1.00 89.00 90 ILE A CA 1
ATOM 730 C C . ILE A 1 90 ? 5.752 6.169 -18.311 1.00 89.00 90 ILE A C 1
ATOM 732 O O . ILE A 1 90 ? 4.757 5.946 -17.622 1.00 89.00 90 ILE A O 1
ATOM 736 N N . VAL A 1 91 ? 6.955 5.686 -17.996 1.00 91.19 91 VAL A N 1
ATOM 737 C CA . VAL A 1 91 ? 7.184 4.884 -16.790 1.00 91.19 91 VAL A CA 1
ATOM 738 C C . VAL A 1 91 ? 6.902 5.715 -15.540 1.00 91.19 91 VAL A C 1
ATOM 740 O O . VAL A 1 91 ? 6.211 5.234 -14.648 1.00 91.19 91 VAL A O 1
ATOM 743 N N . GLY A 1 92 ? 7.375 6.964 -15.479 1.00 91.06 92 GLY A N 1
ATOM 744 C CA . GLY A 1 92 ? 7.106 7.853 -14.348 1.00 91.06 92 GLY A CA 1
ATOM 745 C C . GLY A 1 92 ? 5.612 8.096 -14.132 1.00 91.06 92 GLY A C 1
ATOM 746 O O . GLY A 1 92 ? 5.125 7.973 -13.010 1.00 91.06 92 GLY A O 1
ATOM 747 N N . GLU A 1 93 ? 4.872 8.374 -15.204 1.00 92.31 93 GLU A N 1
ATOM 748 C CA . GLU A 1 93 ? 3.425 8.597 -15.147 1.00 92.31 93 GLU A CA 1
ATOM 749 C C . GLU A 1 93 ? 2.665 7.339 -14.695 1.00 92.31 93 GLU A C 1
ATOM 751 O O . GLU A 1 93 ? 1.859 7.397 -13.765 1.00 92.31 93 GLU A O 1
ATOM 756 N N . SER A 1 94 ? 3.006 6.180 -15.266 1.00 91.38 94 SER A N 1
ATOM 757 C CA . SER A 1 94 ? 2.395 4.884 -14.928 1.00 91.38 94 SER A CA 1
ATOM 758 C C . SER A 1 94 ? 2.674 4.473 -13.478 1.00 91.38 94 SER A C 1
ATOM 760 O O . SER A 1 94 ? 1.801 3.949 -12.781 1.00 91.38 94 SER A O 1
ATOM 762 N N . VAL A 1 95 ? 3.894 4.733 -12.993 1.00 92.94 95 VAL A N 1
ATOM 763 C CA . VAL A 1 95 ? 4.283 4.441 -11.609 1.00 92.94 95 VAL A CA 1
ATOM 764 C C . VAL A 1 95 ? 3.504 5.306 -10.628 1.00 92.94 95 VAL A C 1
ATOM 766 O O . VAL A 1 95 ? 2.994 4.781 -9.642 1.00 92.94 95 VAL A O 1
ATOM 769 N N . LEU A 1 96 ? 3.381 6.606 -10.890 1.00 92.00 96 LEU A N 1
ATOM 770 C CA . LEU A 1 96 ? 2.710 7.525 -9.972 1.00 92.00 96 LEU A CA 1
ATOM 771 C C . LEU A 1 96 ? 1.189 7.338 -9.945 1.00 92.00 96 LEU A C 1
ATOM 773 O O . LEU A 1 96 ? 0.602 7.411 -8.867 1.00 92.00 96 LEU A O 1
ATOM 777 N N . MET A 1 97 ? 0.552 7.107 -11.096 1.00 93.56 97 MET A N 1
ATOM 778 C CA . MET A 1 97 ? -0.911 7.021 -11.172 1.00 93.56 97 MET A CA 1
ATOM 779 C C . MET A 1 97 ? -1.464 5.650 -10.783 1.00 93.56 97 MET A C 1
ATOM 781 O O . MET A 1 97 ? -2.510 5.586 -10.139 1.00 93.56 97 MET A O 1
ATOM 785 N N . GLU A 1 98 ? -0.787 4.561 -11.151 1.00 94.25 98 GLU A N 1
ATOM 786 C CA . GLU A 1 98 ? -1.359 3.215 -11.027 1.00 94.25 98 GLU A CA 1
ATOM 787 C C . GLU A 1 98 ? -0.554 2.328 -10.079 1.00 94.25 98 GLU A C 1
ATOM 789 O O . GLU A 1 98 ? -1.072 1.799 -9.093 1.00 94.25 98 GLU A O 1
ATOM 794 N N . LEU A 1 99 ? 0.737 2.171 -10.361 1.00 90.56 99 LEU A N 1
ATOM 795 C CA . LEU A 1 99 ? 1.569 1.157 -9.716 1.00 90.56 99 LEU A CA 1
ATOM 796 C C . LEU A 1 99 ? 1.883 1.489 -8.251 1.00 90.56 99 LEU A C 1
ATOM 798 O O . LEU A 1 99 ? 1.886 0.584 -7.421 1.00 90.56 99 LEU A O 1
ATOM 802 N N . ALA A 1 100 ? 2.100 2.756 -7.893 1.00 89.69 100 ALA A N 1
ATOM 803 C CA . ALA A 1 100 ? 2.384 3.160 -6.515 1.00 89.69 100 ALA A CA 1
ATOM 804 C C . ALA A 1 100 ? 1.246 2.817 -5.527 1.00 89.69 100 ALA A C 1
ATOM 806 O O . ALA A 1 100 ? 1.520 2.127 -4.535 1.00 89.69 100 ALA A O 1
ATOM 807 N N . PRO A 1 101 ? -0.022 3.224 -5.757 1.00 91.56 101 PRO A N 1
ATOM 808 C CA . PRO A 1 101 ? -1.119 2.848 -4.866 1.00 91.56 101 PRO A CA 1
ATOM 809 C C . PRO A 1 101 ? -1.410 1.343 -4.897 1.00 91.56 101 PRO A C 1
ATOM 811 O O . PRO A 1 101 ? -1.670 0.761 -3.845 1.00 91.56 101 PRO A O 1
ATOM 814 N N . MET A 1 102 ? -1.310 0.691 -6.062 1.00 93.00 102 MET A N 1
ATOM 815 C CA . MET A 1 102 ? -1.610 -0.739 -6.194 1.00 93.00 102 MET A CA 1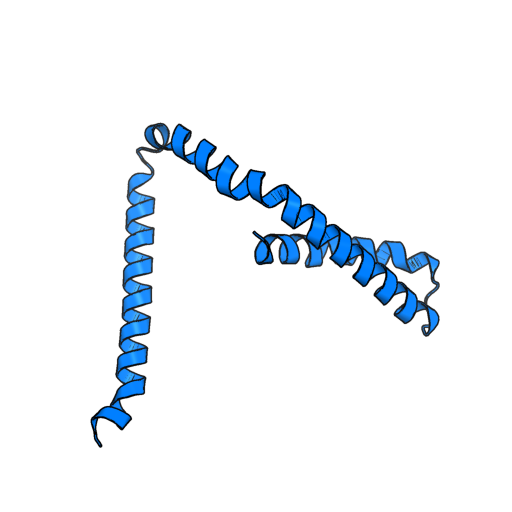
ATOM 816 C C . MET A 1 102 ? -0.585 -1.610 -5.454 1.00 93.00 102 MET A C 1
ATOM 818 O O . MET A 1 102 ? -0.964 -2.476 -4.668 1.00 93.00 102 MET A O 1
ATOM 822 N N . MET A 1 103 ? 0.713 -1.330 -5.618 1.00 90.50 103 MET A N 1
ATOM 823 C CA . MET A 1 103 ? 1.774 -2.058 -4.914 1.00 90.50 103 MET A CA 1
ATOM 824 C C . MET A 1 103 ? 1.696 -1.848 -3.403 1.00 90.50 103 MET A C 1
ATOM 826 O O . MET A 1 103 ? 1.867 -2.800 -2.648 1.00 90.50 103 MET A O 1
ATOM 830 N N . THR A 1 104 ? 1.399 -0.626 -2.954 1.00 90.25 104 THR A N 1
ATOM 831 C CA . THR A 1 104 ? 1.258 -0.345 -1.519 1.00 90.25 104 THR A CA 1
ATOM 832 C C . THR A 1 104 ? 0.073 -1.105 -0.922 1.00 90.25 104 THR A C 1
ATOM 834 O O . THR A 1 104 ? 0.231 -1.715 0.125 1.00 90.25 104 THR A O 1
ATOM 837 N N . ALA A 1 105 ? -1.081 -1.130 -1.598 1.00 90.56 105 ALA A N 1
ATOM 838 C CA . ALA A 1 105 ? -2.293 -1.791 -1.105 1.00 90.56 105 ALA A CA 1
ATOM 839 C C . ALA A 1 105 ? -2.250 -3.329 -1.150 1.00 90.56 105 ALA A C 1
ATOM 841 O O . ALA A 1 105 ? -3.025 -3.977 -0.456 1.00 90.56 105 ALA A O 1
ATOM 842 N N . LEU A 1 106 ? -1.411 -3.917 -2.007 1.00 89.69 106 LEU A N 1
ATOM 843 C CA . LEU A 1 106 ? -1.275 -5.372 -2.112 1.00 89.69 106 LEU A CA 1
ATOM 844 C C . LEU A 1 106 ? -0.243 -5.923 -1.122 1.00 89.69 106 LEU A C 1
ATOM 846 O O . LEU A 1 106 ? -0.389 -7.043 -0.638 1.00 89.69 106 LEU A O 1
ATOM 850 N N . VAL A 1 107 ? 0.822 -5.157 -0.869 1.00 89.12 107 VAL A N 1
ATOM 851 C CA . VAL A 1 107 ? 1.947 -5.578 -0.022 1.00 89.12 107 VAL A CA 1
ATOM 852 C C . VAL A 1 107 ? 1.711 -5.264 1.457 1.00 89.12 107 VAL A C 1
ATOM 854 O O . VAL A 1 107 ? 2.195 -6.018 2.301 1.00 89.12 107 VAL A O 1
ATOM 857 N N . MET A 1 108 ? 1.023 -4.158 1.761 1.00 84.38 108 MET A N 1
ATOM 858 C CA . MET A 1 108 ? 0.656 -3.748 3.123 1.00 84.38 108 MET A CA 1
ATOM 859 C C . MET A 1 108 ? -0.690 -4.351 3.526 1.00 84.38 108 MET A C 1
ATOM 861 O O . MET A 1 108 ? -0.779 -4.833 4.677 1.00 84.38 108 MET A O 1
#

pLDDT: mean 87.85, std 8.38, range [56.72, 96.19]

Sequence (108 aa):
MLRLIFYPFNVLIGALEGVGRYVELMFSMFRSFFSWHRYFSLMIDQMYHIGVLSIPIVVLTSLFSGMVTSVQAAYQFESGFVPNWFVGSIVGESVLMELAPMMTALVM

Foldseek 3Di:
DVCVVCVVVVVVVVVVVVVVVVVVVVVVVVVCVVVVVVCVVVVVVVCCVVPVVLVVVLVVQLVVVLVVQLVVLQVVQVVDPHDSVCSVVVSVVCCVPPVVVVSVVVSD

Secondary structure (DSSP, 8-state):
-HHHHHHHHHHHHHHHHHHHHHHHHHHHHHHGGGGHHHHHHHHHHHIIIIIGGGHHHHHHHHHHHHHHHHHHHHHHHHTSSS-GGGHHHHHHHHIIIIIHHHHHHHH-

Organism: NCBI:txid408172